Protein AF-A0A1Q3S5I4-F1 (afdb_monomer_lite)

Foldseek 3Di:
DDDDDDDDDDDDDDDDPDDPPVVVVVVVFDDQKDWDWADLDPQWIKIWIARQFFRWIWIATRVGDIDIPADPPDTHDGDPTRQKDWDWADDPDSKIKIWIARNVPRWIWIDIPPGHIDTPDDVVVVPD

Sequence (128 aa):
MLCCIFLFSCQSSDKKQEVNQDISKQAEMSEKYQMKVFQISNDEFNIICLNKFTGDVFVRNNNGSWYNAQDATQGLKEYKYPVYSFEIIKGADAKFQIVLLNSKNGNVYVRSYSSAWYEASGIRALEE

pLDDT: mean 72.38, std 20.31, range [33.38, 94.75]

Structure (mmCIF, N/CA/C/O backbone):
data_AF-A0A1Q3S5I4-F1
#
_entry.id   AF-A0A1Q3S5I4-F1
#
loop_
_atom_site.group_PDB
_atom_site.id
_atom_site.type_symbol
_atom_site.label_atom_id
_atom_site.label_alt_id
_atom_site.label_comp_id
_atom_site.label_asym_id
_atom_site.label_entity_id
_atom_site.label_seq_id
_atom_site.pdbx_PDB_ins_code
_atom_site.Cartn_x
_atom_site.Cartn_y
_atom_site.Cartn_z
_atom_site.occupancy
_atom_site.B_iso_or_equiv
_atom_site.auth_seq_id
_atom_site.auth_comp_id
_atom_site.auth_asym_id
_atom_site.auth_atom_id
_atom_site.pdbx_PDB_model_num
ATOM 1 N N . MET A 1 1 ? 63.622 -12.239 45.971 1.00 38.97 1 MET A N 1
ATOM 2 C CA . MET A 1 1 ? 63.389 -13.432 45.132 1.00 38.97 1 MET A CA 1
ATOM 3 C C . MET A 1 1 ? 61.912 -13.783 45.219 1.00 38.97 1 MET A C 1
ATOM 5 O O . MET A 1 1 ? 61.392 -13.789 46.323 1.00 38.97 1 MET A O 1
ATOM 9 N N . LEU A 1 2 ? 61.312 -14.054 44.054 1.00 36.56 2 LEU A N 1
ATOM 10 C CA . LEU A 1 2 ? 59.968 -14.591 43.781 1.00 36.56 2 LEU A CA 1
ATOM 11 C C . LEU A 1 2 ? 58.736 -13.657 43.851 1.00 36.56 2 LEU A C 1
ATOM 13 O O . LEU A 1 2 ? 58.138 -13.432 44.897 1.00 36.56 2 LEU A O 1
ATOM 17 N N . CYS A 1 3 ? 58.335 -13.197 42.658 1.00 40.91 3 CYS A N 1
ATOM 18 C CA . CYS A 1 3 ? 56.969 -12.833 42.270 1.00 40.91 3 CYS A CA 1
ATOM 19 C C . CYS A 1 3 ? 56.018 -14.039 42.343 1.00 40.91 3 CYS A C 1
ATOM 21 O O . CYS A 1 3 ? 56.449 -15.142 42.018 1.00 40.91 3 CYS A O 1
ATOM 23 N N . CYS A 1 4 ? 54.722 -13.797 42.582 1.00 42.91 4 CYS A N 1
ATOM 24 C CA . CYS A 1 4 ? 53.617 -14.425 41.839 1.00 42.91 4 CYS A CA 1
ATOM 25 C C . CYS A 1 4 ? 52.340 -13.569 41.938 1.00 42.91 4 CYS A C 1
ATOM 27 O O . CYS A 1 4 ? 51.857 -13.255 43.021 1.00 42.91 4 CYS A O 1
ATOM 29 N N . ILE A 1 5 ? 51.834 -13.197 40.763 1.00 48.16 5 ILE A N 1
ATOM 30 C CA . ILE A 1 5 ? 50.556 -12.539 40.479 1.00 48.16 5 ILE A CA 1
ATOM 31 C C . ILE A 1 5 ? 49.455 -13.609 40.518 1.00 48.16 5 ILE A C 1
ATOM 33 O O . ILE A 1 5 ? 49.632 -14.659 39.907 1.00 48.16 5 ILE A O 1
ATOM 37 N N . PHE A 1 6 ? 48.311 -13.327 41.149 1.00 44.97 6 PHE A N 1
ATOM 38 C CA . PHE A 1 6 ? 47.059 -14.050 40.892 1.00 44.97 6 PHE A CA 1
ATOM 39 C C . PHE A 1 6 ? 45.963 -13.061 40.473 1.00 44.97 6 PHE A C 1
ATOM 41 O O . PHE A 1 6 ? 45.583 -12.166 41.225 1.00 44.97 6 PHE A O 1
ATOM 48 N N . LEU A 1 7 ? 45.512 -13.231 39.229 1.00 46.09 7 LEU A N 1
ATOM 49 C CA . LEU A 1 7 ? 44.310 -12.661 38.615 1.00 46.09 7 LEU A CA 1
ATOM 50 C C . LEU A 1 7 ? 43.147 -13.672 38.722 1.00 46.09 7 LEU A C 1
ATOM 52 O O . LEU A 1 7 ? 43.388 -14.833 39.044 1.00 46.09 7 LEU A O 1
ATOM 56 N N . PHE A 1 8 ? 41.948 -13.218 38.321 1.00 40.91 8 PHE A N 1
ATOM 57 C CA . PHE A 1 8 ? 40.641 -13.902 38.182 1.00 40.91 8 PHE A CA 1
ATOM 58 C C . PHE A 1 8 ? 39.744 -13.859 39.435 1.00 40.91 8 PHE A C 1
ATOM 60 O O . PHE A 1 8 ? 40.171 -14.223 40.517 1.00 40.91 8 PHE A O 1
ATOM 67 N N . SER A 1 9 ? 38.467 -13.465 39.386 1.00 36.94 9 SER A N 1
ATOM 68 C CA . SER A 1 9 ? 37.604 -12.985 38.300 1.00 36.94 9 SER A CA 1
ATOM 69 C C . SER A 1 9 ? 36.408 -12.248 38.925 1.00 36.94 9 SER A C 1
ATOM 71 O O . SER A 1 9 ? 35.867 -12.696 39.935 1.00 36.94 9 SER A O 1
ATOM 73 N N . CYS A 1 10 ? 35.976 -11.139 38.319 1.00 42.75 10 CYS A N 1
ATOM 74 C CA . CYS A 1 10 ? 34.653 -10.557 38.548 1.00 42.75 10 CYS A CA 1
ATOM 75 C C . CYS A 1 10 ? 33.597 -11.478 37.932 1.00 42.75 10 CYS A C 1
ATOM 77 O O . CYS A 1 10 ? 33.610 -11.670 36.719 1.00 42.75 10 CYS A O 1
ATOM 79 N N . GLN A 1 11 ? 32.645 -11.971 38.721 1.00 33.38 11 GLN A N 1
ATOM 80 C CA . GLN A 1 11 ? 31.337 -12.378 38.201 1.00 33.38 11 GLN A CA 1
ATOM 81 C C . GLN A 1 11 ? 30.303 -12.367 39.330 1.00 33.38 11 GLN A C 1
ATOM 83 O O . 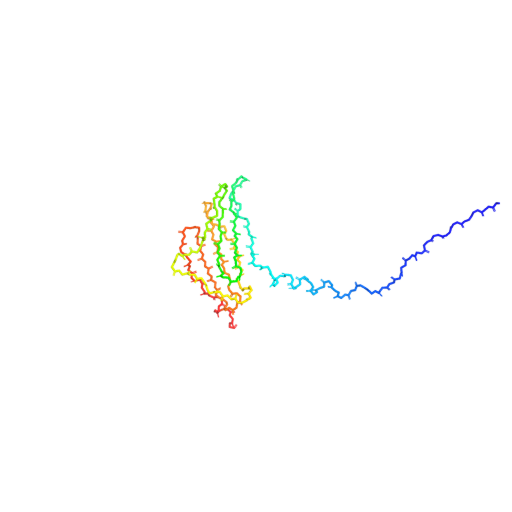GLN A 1 11 ? 29.937 -13.389 39.900 1.00 33.38 11 GLN A O 1
ATOM 88 N N . SER A 1 12 ? 29.843 -11.164 39.671 1.00 35.78 12 SER A N 1
ATOM 89 C CA . SER A 1 12 ? 28.588 -10.979 40.393 1.00 35.78 12 SER A CA 1
ATOM 90 C C . SER A 1 12 ? 27.459 -11.296 39.417 1.00 35.78 12 SER A C 1
ATOM 92 O O . SER A 1 12 ? 27.235 -10.552 38.458 1.00 35.78 12 SER A O 1
ATOM 94 N N . SER A 1 13 ? 26.814 -12.440 39.621 1.00 35.53 13 SER A N 1
ATOM 95 C CA . SER A 1 13 ? 25.639 -12.851 38.871 1.00 35.53 13 SER A CA 1
ATOM 96 C C . SER A 1 13 ? 24.409 -12.040 39.283 1.00 35.53 13 SER A C 1
ATOM 98 O O . SER A 1 13 ? 24.329 -11.478 40.375 1.00 35.53 13 SER A O 1
ATOM 100 N N . ASP A 1 14 ? 23.464 -12.026 38.346 1.00 44.03 14 ASP A N 1
ATOM 101 C CA . ASP A 1 14 ? 22.026 -11.872 38.545 1.00 44.03 14 ASP A CA 1
ATOM 102 C C . ASP A 1 14 ? 21.530 -10.519 39.044 1.00 44.03 14 ASP A C 1
ATOM 104 O O . ASP A 1 14 ? 21.416 -10.299 40.237 1.00 44.03 14 ASP A O 1
ATOM 108 N N . LYS A 1 15 ? 21.173 -9.640 38.092 1.00 40.84 15 LYS A N 1
ATOM 109 C CA . LYS A 1 15 ? 19.877 -8.920 37.991 1.00 40.84 15 LYS A CA 1
ATOM 110 C C . LYS A 1 15 ? 19.844 -8.074 36.702 1.00 40.84 15 LYS A C 1
ATOM 112 O O . LYS A 1 15 ? 19.903 -6.850 36.760 1.00 40.84 15 LYS A O 1
ATOM 117 N N . LYS A 1 16 ? 19.766 -8.697 35.520 1.00 41.47 16 LYS A N 1
ATOM 118 C CA . LYS A 1 16 ? 19.407 -8.007 34.256 1.00 41.47 16 LYS A CA 1
ATOM 119 C C . LYS A 1 16 ? 18.684 -8.956 33.298 1.00 41.47 16 LYS A C 1
ATOM 121 O O . LYS A 1 16 ? 19.175 -9.265 32.220 1.00 41.47 16 LYS A O 1
ATOM 126 N N . GLN A 1 17 ? 17.506 -9.417 33.689 1.00 40.38 17 GLN A N 1
ATOM 127 C CA . GLN A 1 17 ? 16.621 -10.165 32.800 1.00 40.38 17 GLN A CA 1
ATOM 128 C C . GLN A 1 17 ? 15.185 -9.861 33.214 1.00 40.38 17 GLN A C 1
ATOM 130 O O . GLN A 1 17 ? 14.664 -10.523 34.090 1.00 40.38 17 GLN A O 1
ATOM 135 N N . GLU A 1 18 ? 14.611 -8.788 32.660 1.00 39.25 18 GLU A N 1
ATOM 136 C CA . GLU A 1 18 ? 13.144 -8.619 32.542 1.00 39.25 18 GLU A CA 1
ATOM 137 C C . GLU A 1 18 ? 12.729 -7.366 31.749 1.00 39.25 18 GLU A C 1
ATOM 139 O O . GLU A 1 18 ? 11.601 -7.281 31.289 1.00 39.25 18 GLU A O 1
ATOM 144 N N . VAL A 1 19 ? 13.630 -6.413 31.482 1.00 42.97 19 VAL A N 1
ATOM 145 C CA . VAL A 1 19 ? 13.234 -5.135 30.845 1.00 42.97 19 VAL A CA 1
ATOM 146 C C . VAL A 1 19 ? 13.251 -5.159 29.302 1.00 42.97 19 VAL A C 1
ATOM 148 O O . VAL A 1 19 ? 12.656 -4.299 28.665 1.00 42.97 19 VAL A O 1
ATOM 151 N N . ASN A 1 20 ? 13.885 -6.145 28.655 1.00 41.66 20 ASN A N 1
ATOM 152 C CA . ASN A 1 20 ? 14.097 -6.104 27.193 1.00 41.66 20 ASN A CA 1
ATOM 153 C C . ASN A 1 20 ? 12.991 -6.745 26.333 1.00 41.66 20 ASN A C 1
ATOM 155 O O . ASN A 1 20 ? 12.928 -6.472 25.134 1.00 41.66 20 ASN A O 1
ATOM 159 N N . GLN A 1 21 ? 12.114 -7.581 26.896 1.00 43.31 21 GLN A N 1
ATOM 160 C CA . GLN A 1 21 ? 11.051 -8.225 26.108 1.00 43.31 21 GLN A CA 1
ATOM 161 C C . GLN A 1 21 ? 9.796 -7.360 25.940 1.00 43.31 21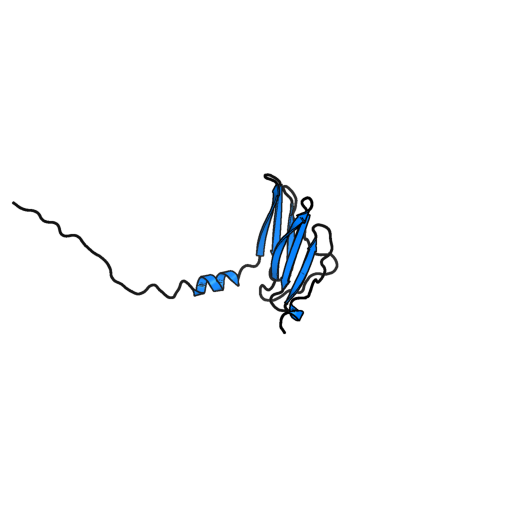 GLN A C 1
ATOM 163 O O . GLN A 1 21 ? 9.063 -7.555 24.974 1.00 43.31 21 GLN A O 1
ATOM 168 N N . ASP A 1 22 ? 9.570 -6.387 26.823 1.00 41.81 22 ASP A N 1
ATOM 169 C CA . ASP A 1 22 ? 8.365 -5.550 26.774 1.00 41.81 22 ASP A CA 1
ATOM 170 C C . ASP A 1 22 ? 8.517 -4.376 25.785 1.00 41.81 22 ASP A C 1
ATOM 172 O O . ASP A 1 22 ? 7.610 -4.055 25.021 1.00 41.81 22 ASP A O 1
ATOM 176 N N . ILE A 1 23 ? 9.724 -3.806 25.688 1.00 48.25 23 ILE A N 1
ATOM 177 C CA . ILE A 1 23 ? 10.022 -2.651 24.821 1.00 48.25 23 ILE A CA 1
ATOM 178 C C . ILE A 1 23 ? 9.917 -3.011 23.328 1.00 48.25 23 ILE A C 1
ATOM 180 O O . ILE A 1 23 ? 9.471 -2.198 22.519 1.00 48.25 23 ILE A O 1
ATOM 184 N N . SER A 1 24 ? 10.280 -4.242 22.952 1.00 45.44 24 SER A N 1
ATOM 185 C CA . SER A 1 24 ? 10.217 -4.707 21.558 1.00 45.44 24 SER A CA 1
ATOM 186 C C . SER A 1 24 ? 8.782 -4.928 21.068 1.00 45.44 24 SER A C 1
ATOM 188 O O . SER A 1 24 ? 8.477 -4.587 19.929 1.00 45.44 24 SER A O 1
ATOM 190 N N . LYS A 1 25 ? 7.871 -5.394 21.935 1.00 43.66 25 LYS A N 1
ATOM 191 C CA . LYS A 1 25 ? 6.437 -5.498 21.608 1.00 43.66 25 LYS A CA 1
ATOM 192 C C . LYS A 1 25 ? 5.727 -4.141 21.601 1.00 43.66 25 LYS A C 1
ATOM 194 O O . LYS A 1 25 ? 4.798 -3.942 20.822 1.00 43.66 25 LYS A O 1
ATOM 199 N N . GLN A 1 26 ? 6.165 -3.193 22.429 1.00 40.97 26 GLN A N 1
ATOM 200 C CA . GLN A 1 26 ? 5.576 -1.851 22.484 1.00 40.97 26 GLN A CA 1
ATOM 201 C C . GLN A 1 26 ? 5.990 -0.959 21.300 1.00 40.97 26 GLN A C 1
ATOM 203 O O . GLN A 1 26 ? 5.199 -0.123 20.860 1.00 40.97 26 GLN A O 1
ATOM 208 N N . ALA A 1 27 ? 7.189 -1.160 20.743 1.00 45.66 27 ALA A N 1
ATOM 209 C CA . ALA A 1 27 ? 7.670 -0.416 19.579 1.00 45.66 27 ALA A CA 1
ATOM 210 C C . ALA A 1 27 ? 6.841 -0.699 18.307 1.00 45.66 27 ALA A C 1
ATOM 212 O O . ALA A 1 27 ? 6.469 0.242 17.602 1.00 45.66 27 ALA A O 1
ATOM 213 N N . GLU A 1 28 ? 6.449 -1.955 18.057 1.00 49.00 28 GLU A N 1
ATOM 214 C CA . GLU A 1 28 ? 5.660 -2.334 16.868 1.00 49.00 28 GLU A CA 1
ATOM 215 C C . GLU A 1 28 ? 4.233 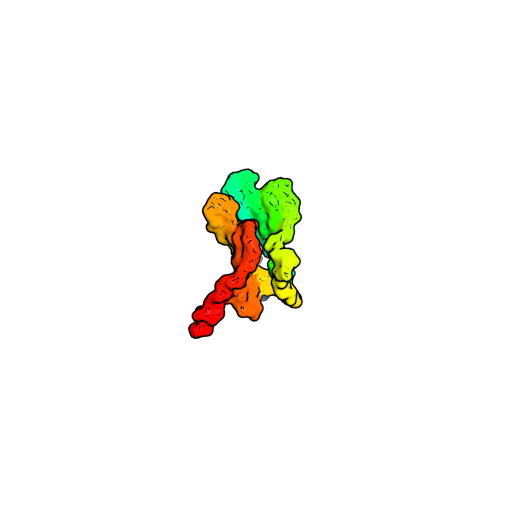-1.744 16.852 1.00 49.00 28 GLU A C 1
ATOM 217 O O . GLU A 1 28 ? 3.646 -1.522 15.784 1.00 49.00 28 GLU A O 1
ATOM 222 N N . MET A 1 29 ? 3.691 -1.400 18.026 1.00 50.00 29 MET A N 1
ATOM 223 C CA . MET A 1 29 ? 2.372 -0.775 18.179 1.00 50.00 29 MET A CA 1
ATOM 224 C C . MET A 1 29 ? 2.356 0.750 17.963 1.00 50.00 29 MET A C 1
ATOM 226 O O . MET A 1 29 ? 1.280 1.349 18.010 1.00 50.00 29 MET A O 1
ATOM 230 N N . SER A 1 30 ? 3.504 1.395 17.719 1.00 64.06 30 SER A N 1
ATOM 231 C CA . SER A 1 30 ? 3.621 2.862 17.813 1.00 64.06 30 SER A CA 1
ATOM 232 C C . SER A 1 30 ? 3.869 3.601 16.496 1.00 64.06 30 SER A C 1
ATOM 234 O O . SER A 1 30 ? 3.573 4.793 16.394 1.00 64.06 30 SER A O 1
ATOM 236 N N . GLU A 1 31 ? 4.394 2.932 15.471 1.00 84.00 31 GLU A N 1
ATOM 237 C CA . GLU A 1 31 ? 4.812 3.651 14.269 1.00 84.00 31 GLU A CA 1
ATOM 238 C C . GLU A 1 31 ? 3.608 4.057 13.415 1.00 84.00 31 GLU A C 1
ATOM 240 O O . GLU A 1 31 ? 2.746 3.234 13.101 1.00 84.00 31 GLU A O 1
ATOM 245 N N . LYS A 1 32 ? 3.549 5.342 13.036 1.00 91.50 32 LYS A N 1
ATOM 246 C CA . LYS A 1 32 ? 2.508 5.896 12.153 1.00 91.50 32 LYS A CA 1
ATOM 247 C C . LYS A 1 32 ? 2.625 5.396 10.725 1.00 91.50 32 LYS A C 1
ATOM 249 O O . LYS A 1 32 ? 1.605 5.226 10.056 1.00 91.50 32 LYS A O 1
ATOM 254 N N . TYR A 1 33 ? 3.850 5.156 10.280 1.00 94.31 33 TYR A N 1
ATOM 255 C CA . TYR A 1 33 ? 4.134 4.811 8.902 1.00 94.31 33 TYR A CA 1
ATOM 256 C C . TYR A 1 33 ? 4.779 3.435 8.798 1.00 94.31 33 TYR A C 1
ATOM 258 O O . TYR A 1 33 ? 5.630 3.089 9.607 1.00 94.31 33 TYR A O 1
ATOM 266 N N . GLN A 1 34 ? 4.386 2.669 7.785 1.00 94.75 34 GLN A N 1
ATOM 267 C CA . GLN A 1 34 ? 5.120 1.493 7.322 1.00 94.75 34 GLN A CA 1
ATOM 268 C C . GLN A 1 34 ? 5.697 1.828 5.947 1.00 94.75 34 GLN A C 1
ATOM 270 O O . GLN A 1 34 ? 4.963 2.304 5.084 1.00 94.75 34 GLN A O 1
ATOM 275 N N . MET A 1 35 ? 6.983 1.568 5.716 1.00 94.69 35 MET A N 1
ATOM 276 C CA . MET A 1 35 ? 7.630 1.822 4.426 1.00 94.69 35 MET A CA 1
ATOM 277 C C . MET A 1 35 ? 8.190 0.531 3.834 1.00 94.69 35 MET A C 1
ATOM 279 O O . MET A 1 35 ? 8.772 -0.283 4.548 1.00 94.69 35 MET A O 1
ATOM 283 N N . LYS A 1 36 ? 8.056 0.369 2.515 1.00 93.12 36 LYS A N 1
ATOM 284 C CA . LYS A 1 36 ? 8.728 -0.676 1.736 1.00 93.12 36 LYS A CA 1
ATOM 285 C C . LYS A 1 36 ? 9.271 -0.101 0.435 1.00 93.12 36 LYS A C 1
ATOM 287 O O . LYS A 1 36 ? 8.694 0.820 -0.142 1.00 93.12 36 LYS A O 1
ATOM 292 N N . VAL A 1 37 ? 10.381 -0.670 -0.024 1.00 91.19 37 VAL A N 1
ATOM 293 C CA . VAL A 1 37 ? 10.985 -0.353 -1.319 1.00 91.19 37 VAL A CA 1
ATOM 294 C C . VAL A 1 37 ? 10.705 -1.510 -2.267 1.00 91.19 37 VAL A C 1
ATOM 296 O O . VAL A 1 37 ? 11.003 -2.659 -1.951 1.00 91.19 37 VAL A O 1
ATOM 299 N N . PHE A 1 38 ? 10.125 -1.205 -3.422 1.00 89.31 38 PHE A N 1
ATOM 300 C CA . PHE A 1 38 ? 9.935 -2.158 -4.506 1.00 89.31 38 PHE A CA 1
ATOM 301 C C . PHE A 1 38 ? 10.967 -1.884 -5.593 1.00 89.31 38 PHE A C 1
ATOM 303 O O . PHE A 1 38 ? 10.859 -0.898 -6.321 1.00 89.31 38 PHE A O 1
ATOM 310 N N . GLN A 1 39 ? 11.977 -2.744 -5.685 1.00 88.56 39 GLN A N 1
ATOM 311 C CA . GLN A 1 39 ? 13.017 -2.629 -6.698 1.00 88.56 39 GLN A CA 1
ATOM 312 C C . GLN A 1 39 ? 12.540 -3.230 -8.028 1.00 88.56 39 GLN A C 1
ATOM 314 O O . GLN A 1 39 ? 12.162 -4.402 -8.091 1.00 88.56 39 GLN A O 1
ATOM 319 N N . ILE A 1 40 ? 12.559 -2.417 -9.086 1.00 84.56 40 ILE A N 1
ATOM 320 C CA . ILE A 1 40 ? 12.214 -2.809 -10.458 1.00 84.56 40 ILE A CA 1
ATOM 321 C C . ILE A 1 40 ? 13.468 -3.333 -11.170 1.00 84.56 40 ILE A C 1
ATOM 323 O O . ILE A 1 40 ? 13.443 -4.423 -11.743 1.00 84.56 40 ILE A O 1
ATOM 327 N N . SER A 1 41 ? 14.568 -2.582 -11.084 1.00 86.88 41 SER A N 1
ATOM 328 C CA . SER A 1 41 ? 15.891 -2.920 -11.620 1.00 86.88 41 SER A CA 1
ATOM 329 C C . SER A 1 41 ? 16.998 -2.354 -10.714 1.00 86.88 41 SER A C 1
ATOM 331 O O . SER A 1 41 ? 16.704 -1.801 -9.654 1.00 86.88 41 SER A O 1
ATOM 333 N N . ASN A 1 42 ? 18.274 -2.499 -11.086 1.00 87.00 42 ASN A N 1
ATOM 334 C CA . ASN A 1 42 ? 19.399 -2.024 -10.264 1.00 87.00 42 ASN A CA 1
ATOM 335 C C . ASN A 1 42 ? 19.283 -0.535 -9.908 1.00 87.00 42 ASN A C 1
ATOM 337 O O . ASN A 1 42 ? 19.507 -0.173 -8.756 1.00 87.00 42 ASN A O 1
ATOM 341 N N . ASP A 1 43 ? 18.852 0.283 -10.868 1.00 87.06 43 ASP A N 1
ATOM 342 C CA . ASP A 1 43 ? 18.767 1.736 -10.718 1.00 87.06 43 ASP A CA 1
ATOM 343 C C . ASP A 1 43 ? 17.325 2.245 -10.665 1.00 87.06 43 ASP A C 1
ATOM 345 O O . ASP A 1 43 ? 17.108 3.448 -10.614 1.00 87.06 43 ASP A O 1
ATOM 349 N N . GLU A 1 44 ? 16.322 1.363 -10.677 1.00 86.31 44 GLU A N 1
ATOM 350 C CA . GLU A 1 44 ? 14.909 1.741 -10.717 1.00 86.31 44 GLU A CA 1
ATOM 351 C C . GLU A 1 44 ? 14.132 1.095 -9.573 1.00 86.31 44 GLU A C 1
ATOM 353 O O . GLU A 1 44 ? 14.123 -0.124 -9.401 1.00 86.31 44 GLU A O 1
ATOM 358 N N . PHE A 1 45 ? 13.442 1.920 -8.791 1.00 88.94 45 PHE A N 1
ATOM 359 C CA . PHE A 1 45 ? 12.662 1.477 -7.645 1.00 88.94 45 PHE A CA 1
ATOM 360 C C . PHE A 1 45 ? 11.488 2.416 -7.372 1.00 88.94 45 PHE A C 1
ATOM 362 O O . PHE A 1 45 ? 11.473 3.577 -7.789 1.00 88.94 45 PHE A O 1
ATOM 369 N N . ASN A 1 46 ? 10.528 1.908 -6.608 1.00 88.88 46 ASN A N 1
ATOM 370 C CA . ASN A 1 46 ? 9.466 2.689 -5.996 1.00 88.88 46 ASN A CA 1
ATOM 371 C C . ASN A 1 46 ? 9.612 2.649 -4.474 1.00 88.88 46 ASN A C 1
ATOM 373 O O . ASN A 1 46 ? 9.925 1.603 -3.902 1.00 88.88 46 ASN A O 1
ATOM 377 N N . ILE A 1 47 ? 9.335 3.770 -3.813 1.00 91.44 47 ILE A N 1
ATOM 378 C CA . ILE A 1 47 ? 9.129 3.822 -2.363 1.00 91.44 47 ILE A CA 1
ATOM 379 C C . ILE A 1 47 ? 7.627 3.867 -2.114 1.00 91.44 47 ILE A C 1
ATOM 381 O O . ILE A 1 47 ? 6.933 4.719 -2.668 1.00 91.44 47 ILE A O 1
ATOM 385 N N . ILE A 1 48 ? 7.136 2.955 -1.282 1.00 91.94 48 ILE A N 1
ATOM 386 C CA . ILE A 1 48 ? 5.734 2.862 -0.894 1.00 91.94 48 ILE A CA 1
ATOM 387 C C . ILE A 1 48 ? 5.658 3.098 0.615 1.00 91.94 48 ILE A C 1
ATOM 389 O O . ILE A 1 48 ? 6.333 2.416 1.388 1.00 91.94 48 ILE A O 1
ATOM 393 N N . CYS A 1 49 ? 4.846 4.066 1.032 1.00 93.88 49 CYS A N 1
ATOM 394 C CA . CYS A 1 49 ? 4.664 4.455 2.426 1.00 93.88 49 CYS A CA 1
ATOM 395 C C . CYS A 1 49 ? 3.179 4.404 2.800 1.00 93.88 49 CYS A C 1
ATOM 397 O O . CYS A 1 49 ? 2.365 5.085 2.186 1.00 93.88 49 CYS A O 1
ATOM 399 N N . LEU A 1 50 ? 2.826 3.611 3.806 1.00 93.81 50 LEU A N 1
ATOM 400 C CA . LEU A 1 50 ? 1.472 3.469 4.340 1.00 93.81 50 LEU A CA 1
ATOM 401 C C . LEU A 1 50 ? 1.323 4.287 5.623 1.00 93.81 50 LEU A C 1
ATOM 403 O O . LEU A 1 50 ? 2.106 4.099 6.549 1.00 93.81 50 LEU A O 1
ATOM 407 N N . ASN A 1 51 ? 0.267 5.091 5.737 1.00 94.12 51 ASN A N 1
ATOM 408 C CA . ASN A 1 51 ? -0.242 5.573 7.019 1.00 94.12 51 ASN A CA 1
ATOM 409 C C . ASN A 1 51 ? -1.112 4.487 7.677 1.00 94.12 51 ASN A C 1
ATOM 411 O O . ASN A 1 51 ? -2.234 4.215 7.246 1.00 94.12 51 ASN A O 1
ATOM 415 N N . LYS A 1 52 ? -0.613 3.892 8.763 1.00 94.56 52 LYS A N 1
ATOM 416 C CA . LYS A 1 52 ? -1.236 2.738 9.432 1.00 94.56 52 LYS A CA 1
ATOM 417 C C . LYS A 1 52 ? -2.566 3.067 10.133 1.00 94.56 52 LYS A C 1
ATOM 419 O O . LYS A 1 52 ? -3.269 2.149 10.553 1.00 94.56 52 LYS A O 1
ATOM 424 N N . PHE A 1 53 ? -2.916 4.348 10.268 1.00 93.06 53 PHE A N 1
ATOM 425 C CA . PHE A 1 53 ? -4.151 4.819 10.908 1.00 93.06 53 PHE A CA 1
ATOM 426 C C . PHE A 1 53 ? -5.282 5.045 9.903 1.00 93.06 53 PHE A C 1
ATOM 428 O O . PHE A 1 53 ? -6.432 4.728 10.199 1.00 93.06 53 PHE A O 1
ATOM 435 N N . THR A 1 54 ? -4.954 5.583 8.727 1.00 92.12 54 THR A N 1
ATOM 436 C CA . THR A 1 54 ? -5.936 5.974 7.702 1.00 92.12 54 THR A CA 1
ATOM 437 C C . THR A 1 54 ? -6.026 4.978 6.553 1.00 92.12 54 THR A C 1
ATOM 439 O O . THR A 1 54 ? -7.038 4.939 5.868 1.00 92.12 54 THR A O 1
ATOM 442 N N . GLY A 1 55 ? -4.992 4.159 6.340 1.00 90.25 55 GLY A N 1
ATOM 443 C CA . GLY A 1 55 ? -4.898 3.302 5.159 1.00 90.25 55 GLY A CA 1
ATOM 444 C C . GLY A 1 55 ? -4.430 4.059 3.912 1.00 90.25 55 GLY A C 1
ATOM 445 O O . GLY A 1 55 ? -4.444 3.498 2.818 1.00 90.25 55 GLY A O 1
ATOM 446 N N . ASP A 1 56 ? -4.018 5.324 4.046 1.00 90.69 56 ASP A N 1
ATOM 447 C CA . ASP A 1 56 ? -3.457 6.085 2.930 1.00 90.69 56 ASP A CA 1
ATOM 448 C C . ASP A 1 56 ? -2.108 5.510 2.526 1.00 90.69 56 ASP A C 1
ATOM 450 O O . ASP A 1 56 ? -1.231 5.297 3.366 1.00 90.69 56 ASP A O 1
ATOM 454 N N . VAL A 1 57 ? -1.927 5.310 1.226 1.00 90.75 57 VAL A N 1
ATOM 455 C CA . VAL A 1 57 ? -0.667 4.842 0.662 1.00 90.75 57 VAL A CA 1
ATOM 456 C C . VAL A 1 57 ? -0.094 5.944 -0.208 1.00 90.75 57 VAL A C 1
ATOM 458 O O . VAL A 1 57 ? -0.772 6.464 -1.082 1.00 90.75 57 VAL A O 1
ATOM 461 N N . PHE A 1 58 ? 1.165 6.287 0.007 1.00 90.38 58 PHE A N 1
ATOM 462 C CA . PHE A 1 58 ? 1.910 7.247 -0.789 1.00 90.38 58 PHE A CA 1
ATOM 463 C C . PHE A 1 58 ? 2.986 6.508 -1.564 1.00 90.38 58 PHE A C 1
ATOM 465 O O . PHE A 1 58 ? 3.709 5.683 -1.001 1.00 90.38 58 PHE A O 1
ATOM 472 N N . VAL A 1 59 ? 3.101 6.810 -2.850 1.00 89.06 59 VAL A N 1
ATOM 473 C CA . VAL A 1 59 ? 4.089 6.186 -3.724 1.00 89.06 59 VAL A CA 1
ATOM 474 C C . VAL A 1 59 ? 4.986 7.263 -4.308 1.00 89.06 59 VAL A C 1
ATOM 476 O O . VAL A 1 59 ? 4.531 8.340 -4.697 1.00 89.06 59 VAL A O 1
ATOM 479 N N . ARG A 1 60 ? 6.278 6.961 -4.364 1.00 88.38 60 ARG A N 1
ATOM 480 C CA . ARG A 1 60 ? 7.276 7.754 -5.069 1.00 88.38 60 ARG A CA 1
ATOM 481 C C . ARG A 1 60 ? 8.032 6.861 -6.036 1.00 88.38 60 ARG A C 1
ATOM 483 O O . ARG A 1 60 ? 8.704 5.924 -5.609 1.00 88.38 60 ARG A O 1
ATOM 490 N N . ASN A 1 61 ? 7.952 7.201 -7.316 1.00 84.38 61 ASN A N 1
ATOM 491 C CA . ASN A 1 61 ? 8.771 6.581 -8.352 1.00 84.38 61 ASN A CA 1
ATOM 492 C C . ASN A 1 61 ? 10.203 7.133 -8.288 1.00 84.38 61 ASN A C 1
ATOM 494 O O . ASN A 1 61 ? 10.427 8.223 -7.746 1.00 84.38 61 ASN A O 1
ATOM 498 N N . ASN A 1 62 ? 11.168 6.414 -8.861 1.00 78.31 62 ASN A N 1
ATOM 499 C CA . ASN A 1 62 ? 12.545 6.890 -8.955 1.00 78.31 62 ASN A CA 1
ATOM 500 C C . ASN A 1 62 ? 12.603 8.299 -9.587 1.00 78.31 62 ASN A C 1
ATOM 502 O O . ASN A 1 62 ? 12.010 8.537 -10.637 1.00 78.31 62 ASN A O 1
ATOM 506 N N . ASN A 1 63 ? 13.263 9.245 -8.910 1.00 74.31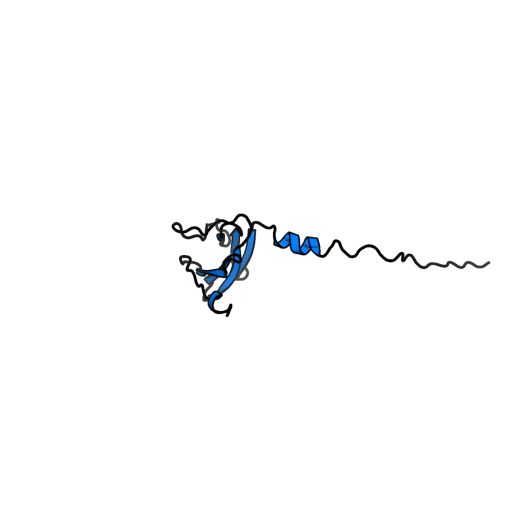 63 ASN A N 1
ATOM 507 C CA . ASN A 1 63 ? 13.330 10.677 -9.257 1.00 74.31 63 ASN A CA 1
ATOM 508 C C . ASN A 1 63 ? 11.983 11.429 -9.378 1.00 74.31 63 ASN A C 1
ATOM 510 O O . ASN A 1 63 ? 11.964 12.586 -9.791 1.00 74.31 63 ASN A O 1
ATOM 514 N N . GLY A 1 64 ? 10.866 10.817 -8.982 1.00 80.06 64 GLY A N 1
ATOM 515 C CA . GLY A 1 64 ? 9.536 11.420 -9.041 1.00 80.06 64 GLY A CA 1
ATOM 516 C C . GLY A 1 64 ? 9.124 12.167 -7.771 1.00 80.06 64 GLY A C 1
ATOM 517 O O . GLY A 1 64 ? 9.753 12.065 -6.707 1.00 80.06 64 GLY A O 1
ATOM 518 N N . SER A 1 65 ? 8.010 12.889 -7.889 1.00 85.94 65 SER A N 1
ATOM 519 C CA . SER A 1 65 ? 7.252 13.416 -6.753 1.00 85.94 65 SER A CA 1
ATOM 520 C C . SER A 1 65 ? 6.455 12.307 -6.070 1.00 85.94 65 SER A C 1
ATOM 522 O O . SER A 1 65 ? 6.107 11.295 -6.680 1.00 85.94 65 SER A O 1
ATOM 524 N N . TRP A 1 66 ? 6.141 12.518 -4.796 1.00 88.75 66 TRP A N 1
ATOM 525 C CA . TRP A 1 66 ? 5.170 11.692 -4.090 1.00 88.75 66 TRP A CA 1
ATOM 526 C C . TRP A 1 66 ? 3.770 11.907 -4.666 1.00 88.75 66 TRP A C 1
ATOM 528 O O . TRP A 1 66 ? 3.375 13.045 -4.921 1.00 88.75 66 TRP A O 1
ATOM 538 N N . TYR A 1 67 ? 3.005 10.828 -4.811 1.00 85.88 67 TYR A N 1
ATOM 539 C CA . TYR A 1 67 ? 1.571 10.888 -5.080 1.00 85.88 67 TYR A CA 1
ATOM 540 C C . TYR A 1 67 ? 0.800 10.013 -4.090 1.00 85.88 67 TYR A C 1
ATOM 542 O O . TYR A 1 67 ? 1.315 9.009 -3.591 1.00 85.88 67 TYR A O 1
ATOM 550 N N . ASN A 1 68 ? -0.439 10.410 -3.789 1.00 86.19 68 ASN A N 1
ATOM 551 C CA . ASN A 1 68 ? -1.349 9.584 -3.005 1.00 86.19 68 ASN A CA 1
ATOM 552 C C . ASN A 1 68 ? -1.938 8.498 -3.916 1.00 86.19 68 ASN A C 1
ATOM 554 O O . ASN A 1 68 ? -2.505 8.783 -4.968 1.00 86.19 68 ASN A O 1
ATOM 558 N N . ALA A 1 69 ? -1.763 7.252 -3.504 1.00 80.75 69 ALA A N 1
ATOM 559 C CA . ALA A 1 69 ? -2.237 6.045 -4.149 1.00 80.75 69 ALA A CA 1
ATOM 560 C C . ALA A 1 69 ? -3.636 5.619 -3.646 1.00 80.75 69 ALA A C 1
ATOM 562 O O . ALA A 1 69 ? -4.029 4.464 -3.814 1.00 80.75 69 ALA A O 1
ATOM 563 N N . GLN A 1 70 ? -4.390 6.520 -3.021 1.00 76.56 70 GLN A N 1
ATOM 564 C CA . GLN A 1 70 ? -5.822 6.365 -2.774 1.00 76.56 70 GLN A CA 1
ATOM 565 C C . GLN A 1 70 ? -6.655 6.715 -4.008 1.00 76.56 70 GLN A C 1
ATOM 567 O O . GLN A 1 70 ? -6.227 7.483 -4.872 1.00 76.56 70 GLN A O 1
ATOM 572 N N . ASP A 1 71 ? -7.857 6.145 -4.078 1.00 67.19 71 ASP A N 1
ATOM 573 C CA . ASP A 1 71 ? -8.863 6.594 -5.037 1.00 67.19 71 ASP A CA 1
ATOM 574 C C . ASP A 1 71 ? -9.440 7.936 -4.558 1.00 67.19 71 ASP A C 1
ATOM 576 O O . ASP A 1 71 ? -9.686 8.123 -3.366 1.00 67.19 71 ASP A O 1
ATOM 580 N N . ALA A 1 72 ? -9.670 8.883 -5.468 1.00 56.56 72 ALA A N 1
ATOM 581 C CA . ALA A 1 72 ? -10.132 10.231 -5.121 1.00 56.56 72 ALA A CA 1
ATOM 582 C C . ALA A 1 72 ? -11.534 10.242 -4.482 1.00 56.56 72 ALA A C 1
ATOM 584 O O . ALA A 1 72 ? -11.942 11.246 -3.899 1.00 56.56 72 ALA A O 1
ATOM 585 N N . THR A 1 73 ? -12.278 9.141 -4.608 1.00 57.81 73 THR A N 1
ATOM 586 C CA . THR A 1 73 ? -13.691 9.052 -4.219 1.00 57.81 73 THR A CA 1
ATOM 587 C C . THR A 1 73 ? -13.955 8.204 -2.974 1.00 57.81 73 THR A C 1
ATOM 589 O O . THR A 1 73 ? -15.033 8.326 -2.392 1.00 57.81 73 THR A O 1
ATOM 592 N N . GLN A 1 74 ? -13.001 7.383 -2.520 1.00 64.25 74 GLN A N 1
ATOM 593 C CA . GLN A 1 74 ? -13.187 6.492 -1.369 1.00 64.25 74 GLN A CA 1
ATOM 594 C C . GLN A 1 74 ? -11.905 6.361 -0.544 1.00 64.25 74 GLN A C 1
ATOM 596 O O . GLN A 1 74 ? -11.064 5.504 -0.798 1.00 64.25 74 GLN A O 1
ATOM 601 N N . GLY A 1 75 ? -11.786 7.199 0.487 1.00 73.69 75 GLY A N 1
ATOM 602 C CA . GLY A 1 75 ? -10.815 6.978 1.555 1.00 73.69 75 GLY A CA 1
ATOM 603 C C . GLY A 1 75 ? -11.220 5.789 2.429 1.00 73.69 75 GLY A C 1
ATOM 604 O O . GLY A 1 75 ? -12.408 5.531 2.646 1.00 73.69 75 GLY A O 1
ATOM 605 N N . LEU A 1 76 ? -10.228 5.069 2.954 1.00 86.31 76 LEU A N 1
ATOM 606 C CA . LEU A 1 76 ? -10.462 4.032 3.955 1.00 86.31 76 LEU A CA 1
ATOM 607 C C . LEU A 1 76 ? -10.780 4.660 5.321 1.00 86.31 76 LEU A C 1
ATOM 609 O O . LEU A 1 76 ? -10.518 5.833 5.587 1.00 86.31 76 LEU A O 1
ATOM 613 N N . LYS A 1 77 ? -11.381 3.869 6.213 1.00 89.00 77 LYS A N 1
ATOM 614 C CA . LYS A 1 77 ? -11.757 4.338 7.550 1.00 89.00 77 LYS A CA 1
ATOM 615 C C . LYS A 1 77 ? -10.517 4.664 8.383 1.00 89.00 77 LYS A C 1
ATOM 617 O O . LYS A 1 77 ? -9.655 3.806 8.550 1.00 89.00 77 LYS A O 1
ATOM 622 N N . GLU A 1 78 ? -10.493 5.842 8.995 1.00 92.50 78 GLU A N 1
ATOM 623 C CA . GLU A 1 78 ? -9.486 6.197 9.994 1.00 92.50 78 GLU A CA 1
ATOM 624 C C . GLU A 1 78 ? -9.768 5.532 11.354 1.00 92.50 78 GLU A C 1
ATOM 626 O O . GLU A 1 78 ? -10.916 5.412 11.802 1.00 92.50 78 GLU A O 1
ATOM 631 N N . TYR A 1 79 ? -8.702 5.109 12.033 1.00 92.38 79 TYR A N 1
ATOM 632 C CA . TYR A 1 79 ? -8.751 4.519 13.367 1.00 92.38 79 TYR A CA 1
ATOM 633 C C . TYR A 1 79 ? -7.859 5.268 14.354 1.00 92.38 79 TYR A C 1
ATOM 635 O O . TYR A 1 79 ? -6.868 5.874 13.981 1.00 92.38 79 TYR A O 1
ATOM 643 N N . LYS A 1 80 ? -8.188 5.169 15.649 1.00 91.69 80 LYS A N 1
ATOM 644 C CA . LYS A 1 80 ? -7.410 5.769 16.751 1.00 91.69 80 LYS A CA 1
ATOM 645 C C . LYS A 1 80 ? -6.053 5.086 16.992 1.00 91.69 80 LYS A C 1
ATOM 647 O O . LYS A 1 80 ? -5.186 5.661 17.638 1.00 91.69 80 LYS A O 1
ATOM 652 N N . TYR A 1 81 ? -5.894 3.857 16.513 1.00 91.69 81 TYR A N 1
ATOM 653 C CA . TYR A 1 81 ? -4.692 3.037 16.661 1.00 91.69 81 TYR A CA 1
ATOM 654 C C . TYR A 1 81 ? -4.261 2.546 15.276 1.00 91.69 81 TYR A C 1
ATOM 656 O O . TYR A 1 81 ? -5.121 2.451 14.394 1.00 91.69 81 TYR A O 1
ATOM 664 N N . PRO A 1 82 ? -2.974 2.222 15.067 1.00 93.38 82 PRO A N 1
ATOM 665 C CA . PRO A 1 82 ? -2.519 1.694 13.792 1.00 93.38 82 PRO A CA 1
ATOM 666 C C . PRO A 1 82 ? -3.109 0.295 13.576 1.00 93.38 82 PRO A C 1
ATOM 668 O O . PRO A 1 82 ? -2.818 -0.627 14.334 1.00 93.38 82 PRO A O 1
ATOM 671 N N . VAL A 1 83 ? -3.951 0.139 12.555 1.00 93.69 83 VAL A N 1
ATOM 672 C CA . VAL A 1 83 ? -4.617 -1.140 12.226 1.00 93.69 83 VAL A CA 1
ATOM 673 C C . VAL A 1 83 ? -4.329 -1.616 10.810 1.00 93.69 83 VAL A C 1
ATOM 675 O O . VAL A 1 83 ? -4.614 -2.764 10.483 1.00 93.69 83 VAL A O 1
ATOM 678 N N . TYR A 1 84 ? -3.788 -0.744 9.961 1.00 93.00 84 TYR A N 1
ATOM 679 C CA . TYR A 1 84 ? -3.416 -1.115 8.607 1.00 93.00 84 TYR A CA 1
ATOM 680 C C . TYR A 1 84 ? -1.961 -1.570 8.562 1.00 93.00 84 TYR A C 1
ATOM 682 O O . TYR A 1 84 ? -1.081 -0.947 9.158 1.00 93.00 84 TYR A O 1
ATOM 690 N N . SER A 1 85 ? -1.711 -2.631 7.810 1.00 94.06 85 SER A N 1
ATOM 691 C CA . SER A 1 85 ? -0.382 -3.052 7.371 1.00 94.06 85 SER A CA 1
ATOM 692 C C . SER A 1 85 ? -0.430 -3.403 5.890 1.00 94.06 85 SER A C 1
ATOM 694 O O . SER A 1 85 ? -1.512 -3.653 5.352 1.00 94.06 85 SER A O 1
ATOM 696 N N . PHE A 1 86 ? 0.721 -3.405 5.215 1.00 92.81 86 PHE A N 1
ATOM 697 C CA . PHE A 1 86 ? 0.769 -3.789 3.808 1.00 92.81 86 PHE A CA 1
ATOM 698 C C . PHE A 1 86 ? 1.913 -4.721 3.424 1.00 92.81 86 PHE A C 1
ATOM 700 O O . PHE A 1 86 ? 3.006 -4.716 4.002 1.00 92.81 86 PHE A O 1
ATOM 707 N N . GLU A 1 87 ? 1.649 -5.459 2.354 1.00 92.69 87 GLU A N 1
ATOM 708 C CA . GLU A 1 87 ? 2.615 -6.208 1.567 1.00 92.69 87 GLU A CA 1
ATOM 709 C C . GLU A 1 87 ? 2.621 -5.719 0.117 1.00 92.69 87 GLU A C 1
ATOM 711 O O . GLU A 1 87 ? 1.637 -5.163 -0.381 1.00 92.69 87 GLU A O 1
ATOM 716 N N . ILE A 1 88 ? 3.755 -5.921 -0.555 1.00 90.19 88 ILE A N 1
ATOM 717 C CA . ILE A 1 88 ? 3.897 -5.645 -1.985 1.00 90.19 88 ILE A CA 1
ATOM 718 C C . ILE A 1 88 ? 4.060 -6.977 -2.701 1.00 90.19 88 ILE A C 1
ATOM 720 O O . ILE A 1 88 ? 5.009 -7.716 -2.442 1.00 90.19 88 ILE A O 1
ATOM 724 N N . ILE A 1 89 ? 3.161 -7.254 -3.638 1.00 87.38 89 ILE A N 1
ATOM 725 C CA . ILE A 1 89 ? 3.257 -8.413 -4.518 1.00 87.38 89 ILE A CA 1
ATOM 726 C C . ILE A 1 89 ? 3.847 -7.952 -5.847 1.00 87.38 89 ILE A C 1
ATOM 728 O O . ILE A 1 89 ? 3.347 -7.019 -6.481 1.00 87.38 89 ILE A O 1
ATOM 732 N N . LYS A 1 90 ? 4.922 -8.615 -6.277 1.00 83.81 90 LYS A N 1
ATOM 733 C CA . LYS A 1 90 ? 5.533 -8.381 -7.586 1.00 83.81 90 LYS A CA 1
ATOM 734 C C . LYS A 1 90 ? 4.631 -8.949 -8.686 1.00 83.81 90 LYS A C 1
ATOM 736 O O . LYS A 1 90 ? 4.295 -10.128 -8.657 1.00 83.81 90 LYS A O 1
ATOM 741 N N . GLY A 1 91 ? 4.264 -8.110 -9.650 1.00 76.00 91 GLY A N 1
ATOM 742 C CA . GLY A 1 91 ? 3.585 -8.512 -10.880 1.00 76.00 91 GL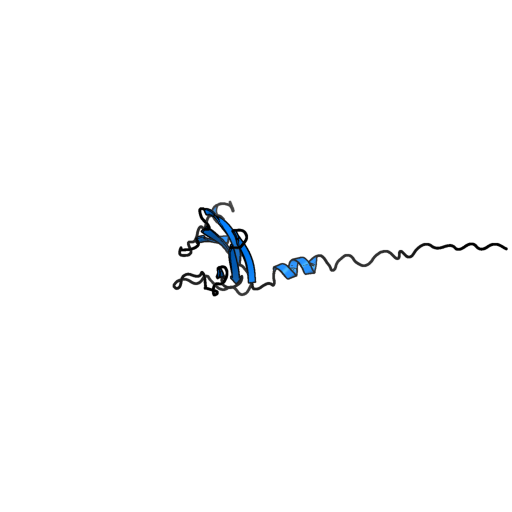Y A CA 1
ATOM 743 C C . GLY A 1 91 ? 4.555 -8.667 -12.056 1.00 76.00 91 GLY A C 1
ATOM 744 O O . GLY A 1 91 ? 5.768 -8.499 -11.914 1.00 76.00 91 GLY A O 1
ATOM 745 N N . ALA A 1 92 ? 4.011 -8.975 -13.234 1.00 75.62 92 ALA A N 1
ATOM 746 C CA . ALA A 1 92 ? 4.762 -8.959 -14.491 1.00 75.62 92 ALA A CA 1
ATOM 747 C C . ALA A 1 92 ? 5.110 -7.519 -14.926 1.00 75.62 92 ALA A C 1
ATOM 749 O O . ALA A 1 92 ? 4.387 -6.580 -14.592 1.00 75.62 92 ALA A O 1
ATOM 750 N N . ASP A 1 93 ? 6.191 -7.356 -15.693 1.00 67.75 93 ASP A N 1
ATOM 751 C CA . ASP A 1 93 ? 6.570 -6.109 -16.382 1.00 67.75 93 ASP A CA 1
ATOM 752 C C . ASP A 1 93 ? 6.588 -4.851 -15.494 1.00 67.75 93 ASP A C 1
ATOM 754 O O . ASP A 1 93 ? 5.839 -3.904 -15.726 1.00 67.75 93 ASP A O 1
ATOM 758 N N . ALA A 1 94 ? 7.426 -4.841 -14.449 1.00 66.50 94 ALA A N 1
ATOM 759 C CA . ALA A 1 94 ? 7.580 -3.722 -13.501 1.00 66.50 94 ALA A CA 1
ATOM 760 C C . ALA A 1 94 ? 6.311 -3.330 -12.712 1.00 66.50 94 ALA A C 1
ATOM 762 O O . ALA A 1 94 ? 6.324 -2.368 -11.941 1.00 66.50 94 ALA A O 1
ATOM 763 N N . LYS A 1 95 ? 5.219 -4.089 -12.845 1.00 77.31 95 LYS A N 1
ATOM 764 C CA . LYS A 1 95 ? 3.990 -3.861 -12.086 1.00 77.31 95 LYS A CA 1
ATOM 765 C C . LYS A 1 95 ? 4.128 -4.425 -10.680 1.00 77.31 95 LYS A C 1
ATOM 767 O O . LYS A 1 95 ? 4.785 -5.439 -10.445 1.00 77.31 95 LYS A O 1
ATOM 772 N N . PHE A 1 96 ? 3.434 -3.792 -9.748 1.00 84.00 96 PHE A N 1
ATOM 773 C CA . PHE A 1 96 ? 3.239 -4.312 -8.406 1.00 84.00 96 PHE A CA 1
ATOM 774 C C . PHE A 1 96 ? 1.778 -4.183 -7.996 1.00 84.00 96 PHE A C 1
ATOM 776 O O . PHE A 1 96 ? 1.013 -3.389 -8.557 1.00 84.00 96 PHE A O 1
ATOM 783 N N . GLN A 1 97 ? 1.410 -4.982 -7.005 1.00 87.00 97 GLN A N 1
ATOM 784 C CA . GLN A 1 97 ? 0.160 -4.855 -6.283 1.00 87.00 97 GLN A CA 1
ATOM 785 C C . GLN A 1 97 ? 0.461 -4.555 -4.821 1.00 87.00 97 GLN A C 1
ATOM 787 O O . GLN A 1 97 ? 1.430 -5.059 -4.254 1.00 87.00 97 GLN A O 1
ATOM 792 N N . ILE A 1 98 ? -0.375 -3.721 -4.224 1.00 88.94 98 ILE A N 1
ATOM 793 C CA . ILE A 1 98 ? -0.348 -3.398 -2.806 1.00 88.94 98 ILE A CA 1
ATOM 794 C C . ILE A 1 98 ? -1.499 -4.161 -2.170 1.00 88.94 98 ILE A C 1
ATOM 796 O O . ILE A 1 98 ? -2.646 -4.015 -2.595 1.00 88.94 98 ILE A O 1
ATOM 800 N N . VAL A 1 99 ? -1.184 -4.968 -1.164 1.00 90.38 99 VAL A N 1
ATOM 801 C CA . VAL A 1 99 ? -2.174 -5.684 -0.361 1.00 90.38 99 VAL A CA 1
ATOM 802 C C . VAL A 1 99 ? -2.188 -5.056 1.018 1.00 90.38 99 VAL A C 1
ATOM 804 O O . VAL A 1 99 ? -1.193 -5.129 1.732 1.00 90.38 99 VAL A O 1
ATOM 807 N N . LEU A 1 100 ? -3.302 -4.427 1.377 1.00 90.75 100 LEU A N 1
ATOM 808 C CA . LEU A 1 100 ? -3.553 -3.865 2.697 1.00 90.75 100 LEU A CA 1
ATOM 809 C C . LEU A 1 100 ? -4.382 -4.840 3.523 1.00 90.75 100 LEU A C 1
ATOM 811 O O . LEU A 1 100 ? -5.446 -5.274 3.085 1.00 90.75 100 LEU A O 1
ATOM 815 N N . LEU A 1 101 ? -3.939 -5.108 4.745 1.00 91.69 101 LEU A N 1
ATOM 816 C CA . LEU A 1 101 ? -4.721 -5.805 5.758 1.00 91.69 101 LEU A CA 1
ATOM 817 C C . LEU A 1 101 ? -5.203 -4.794 6.797 1.00 91.69 101 LEU A C 1
ATOM 819 O O . LEU A 1 101 ? -4.405 -4.037 7.347 1.00 91.69 101 LEU A O 1
ATOM 823 N N . ASN A 1 102 ? -6.499 -4.811 7.098 1.00 91.81 102 ASN A N 1
ATOM 824 C CA . ASN A 1 102 ? -7.056 -4.162 8.276 1.00 91.81 102 ASN A CA 1
ATOM 825 C C . ASN A 1 102 ? -7.175 -5.197 9.401 1.00 91.81 102 ASN A C 1
ATOM 827 O O . ASN A 1 102 ? -8.106 -6.003 9.433 1.00 91.81 102 ASN A O 1
ATOM 831 N N . SER A 1 103 ? -6.238 -5.154 10.347 1.00 90.56 103 SER A N 1
ATOM 832 C CA . SER A 1 103 ? -6.166 -6.115 11.452 1.00 90.56 103 SER A CA 1
ATOM 833 C C . SER A 1 103 ? -7.342 -6.023 12.426 1.00 90.56 103 SER A C 1
ATOM 835 O O . SER A 1 103 ? -7.573 -6.950 13.195 1.00 90.56 103 SER A O 1
ATOM 837 N N . LYS A 1 104 ? -8.112 -4.926 12.403 1.00 89.56 104 LYS A N 1
ATOM 838 C CA . LYS A 1 104 ? -9.257 -4.740 13.299 1.00 89.56 104 LYS A CA 1
ATOM 839 C C . LYS A 1 104 ? -10.519 -5.458 12.827 1.00 89.56 104 LYS A C 1
ATOM 841 O O . LYS A 1 104 ? -11.346 -5.805 13.665 1.00 89.56 104 LYS A O 1
ATOM 846 N N . ASN A 1 105 ? -10.728 -5.606 11.520 1.00 86.94 105 ASN A N 1
ATOM 847 C CA . ASN A 1 105 ? -11.952 -6.215 10.984 1.00 86.94 105 ASN A CA 1
ATOM 848 C C . ASN A 1 105 ? -11.718 -7.387 10.018 1.00 86.94 105 ASN A C 1
ATOM 850 O O . ASN A 1 105 ? -12.707 -7.977 9.570 1.00 86.94 105 ASN A O 1
ATOM 854 N N . GLY A 1 106 ? -10.455 -7.706 9.718 1.00 84.69 106 GLY A N 1
ATOM 855 C CA . GLY A 1 106 ? -10.051 -8.791 8.823 1.00 84.69 106 GLY A CA 1
ATOM 856 C C . GLY A 1 106 ? -10.175 -8.457 7.335 1.00 84.69 106 GLY A C 1
ATOM 857 O O . GLY A 1 106 ? -9.959 -9.331 6.496 1.00 84.69 106 GLY A O 1
ATOM 858 N N . ASN A 1 107 ? -10.531 -7.219 6.976 1.00 86.62 107 ASN A N 1
ATOM 859 C CA . ASN A 1 107 ? -10.699 -6.848 5.574 1.00 86.62 107 ASN A CA 1
ATOM 860 C C . ASN A 1 107 ? -9.341 -6.756 4.874 1.00 86.62 107 ASN A C 1
ATOM 862 O O . ASN A 1 107 ? -8.390 -6.172 5.402 1.00 86.62 107 ASN A O 1
ATOM 866 N N . VAL A 1 108 ? -9.294 -7.278 3.649 1.00 87.94 108 VAL A N 1
ATOM 867 C CA . VAL A 1 108 ? -8.136 -7.190 2.760 1.00 87.94 108 VAL A CA 1
ATOM 868 C C . VAL A 1 108 ? -8.504 -6.322 1.565 1.00 87.94 108 VAL A C 1
ATOM 870 O O . VAL A 1 108 ? -9.501 -6.578 0.890 1.00 87.94 108 VAL A O 1
ATOM 873 N N . TYR A 1 109 ? -7.684 -5.314 1.292 1.00 86.62 109 TYR A N 1
ATOM 874 C CA . TYR A 1 109 ? -7.835 -4.427 0.144 1.00 86.62 109 TYR A CA 1
ATOM 875 C C . TYR A 1 109 ? -6.653 -4.633 -0.789 1.00 86.62 109 TYR A C 1
ATOM 877 O O . TYR A 1 109 ? -5.504 -4.658 -0.346 1.00 86.62 109 TYR A O 1
ATOM 885 N N . VAL A 1 110 ? -6.922 -4.775 -2.082 1.00 85.50 110 VAL A N 1
ATOM 886 C CA . VAL A 1 110 ? -5.883 -4.969 -3.093 1.00 85.50 110 VAL A CA 1
ATOM 887 C C . VAL A 1 110 ? -5.964 -3.845 -4.113 1.00 85.50 110 VAL A C 1
ATOM 889 O O . VAL A 1 110 ? -7.046 -3.446 -4.548 1.00 85.50 110 VAL A O 1
ATOM 892 N N . ARG A 1 111 ? -4.801 -3.323 -4.498 1.00 79.19 111 ARG A N 1
ATOM 893 C CA . ARG A 1 111 ? -4.662 -2.333 -5.567 1.00 79.19 111 ARG A CA 1
ATOM 894 C C . ARG A 1 111 ? -3.498 -2.697 -6.465 1.00 79.19 111 ARG A C 1
ATOM 896 O O . ARG A 1 111 ? -2.402 -2.957 -5.984 1.00 79.19 111 ARG A O 1
ATOM 903 N N . SER A 1 112 ? -3.720 -2.674 -7.773 1.00 75.06 112 SER A N 1
ATOM 904 C CA . SER A 1 112 ? -2.642 -2.748 -8.762 1.00 75.06 112 SER A CA 1
ATOM 905 C C . SER A 1 112 ? -2.092 -1.351 -9.050 1.00 75.06 112 SER A C 1
ATOM 907 O O . SER A 1 112 ? -2.806 -0.366 -8.882 1.00 75.06 112 SER A O 1
ATOM 909 N N . TYR A 1 113 ? -0.847 -1.273 -9.532 1.00 64.06 113 TYR A N 1
ATOM 910 C CA . TYR A 1 113 ? -0.120 -0.034 -9.865 1.00 64.06 113 TYR A CA 1
ATOM 911 C C . TYR A 1 113 ? -0.965 1.092 -10.500 1.00 64.06 113 TYR A C 1
ATOM 913 O O . TYR A 1 113 ? -0.747 2.262 -10.203 1.00 64.06 113 TYR A O 1
ATOM 921 N N . SER A 1 114 ? -1.946 0.753 -11.342 1.00 60.00 114 SER A N 1
ATOM 922 C CA . SER A 1 114 ? -2.788 1.709 -12.070 1.00 60.00 114 SER A CA 1
ATOM 923 C C . SER A 1 114 ? -4.300 1.505 -11.882 1.00 60.00 114 SER A C 1
ATOM 925 O O . SER A 1 114 ? -5.072 1.941 -12.733 1.00 60.00 114 SER A O 1
ATOM 927 N N . SER A 1 115 ? -4.749 0.801 -10.836 1.00 60.50 115 SER A N 1
ATOM 928 C CA . SER A 1 115 ? -6.177 0.498 -10.620 1.00 60.50 115 SER A CA 1
ATOM 929 C C . SER A 1 115 ? -6.758 1.219 -9.403 1.00 60.50 115 SER A C 1
ATOM 931 O O . SER A 1 115 ? -6.018 1.708 -8.557 1.00 60.50 115 SER A O 1
ATOM 933 N N . ALA A 1 116 ? -8.083 1.265 -9.275 1.00 62.28 116 ALA A N 1
ATOM 934 C CA . ALA A 1 116 ? -8.744 1.583 -8.006 1.00 62.28 116 ALA A CA 1
ATOM 935 C C . ALA A 1 116 ? -8.461 0.496 -6.946 1.00 6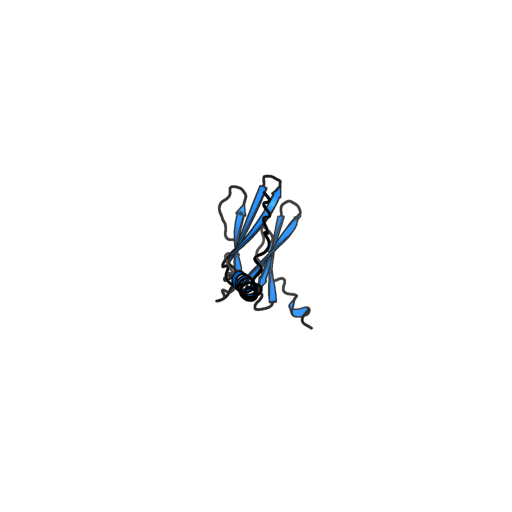2.28 116 ALA A C 1
ATOM 937 O O . ALA A 1 116 ? -8.014 -0.609 -7.290 1.00 62.28 116 ALA A O 1
ATOM 938 N N . TRP A 1 117 ? -8.706 0.809 -5.669 1.00 62.28 117 TRP A N 1
ATOM 939 C CA . TRP A 1 117 ? -8.779 -0.206 -4.612 1.00 62.28 117 TRP A CA 1
ATOM 940 C C . TRP A 1 117 ? -10.005 -1.093 -4.839 1.00 62.28 117 TRP A C 1
ATOM 942 O O . TRP A 1 117 ? -11.079 -0.593 -5.162 1.00 62.28 117 TRP A O 1
ATOM 952 N N . TYR A 1 118 ? -9.863 -2.399 -4.624 1.00 65.69 118 TYR A N 1
ATOM 953 C CA . TYR A 1 118 ? -11.004 -3.299 -4.477 1.00 65.69 118 TYR A CA 1
ATOM 954 C C . TYR A 1 118 ? -10.855 -4.132 -3.203 1.00 65.69 118 TYR A C 1
ATOM 956 O O . TYR A 1 118 ? -9.748 -4.514 -2.811 1.00 65.69 118 TYR A O 1
ATOM 964 N N . GLU A 1 119 ? -11.975 -4.381 -2.525 1.00 69.31 119 GLU A N 1
ATOM 965 C CA . GLU A 1 119 ? -12.016 -5.280 -1.375 1.00 69.31 119 GLU A CA 1
ATOM 966 C C . GLU A 1 119 ? -11.926 -6.721 -1.892 1.00 69.31 119 GLU A C 1
ATOM 968 O O . GLU A 1 119 ? -12.775 -7.173 -2.657 1.00 69.31 119 GLU A O 1
ATOM 973 N N . ALA A 1 120 ? -10.868 -7.431 -1.513 1.00 65.12 120 ALA A N 1
ATOM 974 C CA . ALA A 1 120 ? -10.637 -8.826 -1.885 1.00 65.12 120 ALA A CA 1
ATOM 975 C C . ALA A 1 120 ? -11.004 -9.770 -0.728 1.00 65.12 120 ALA A C 1
ATOM 977 O O . ALA A 1 120 ? -10.395 -10.827 -0.560 1.00 65.12 120 ALA A O 1
ATOM 978 N N . SER A 1 121 ? -11.923 -9.341 0.140 1.00 62.97 121 SER A N 1
ATOM 979 C CA . SER A 1 121 ? -12.210 -9.990 1.412 1.00 62.97 121 SER A CA 1
ATOM 980 C C . SER A 1 121 ? -12.640 -11.448 1.230 1.00 62.97 121 SER A C 1
ATOM 982 O O . SER A 1 121 ? -13.654 -11.761 0.614 1.00 62.97 121 SER A O 1
ATOM 984 N N . GLY A 1 122 ? -11.829 -12.338 1.809 1.00 51.22 122 GLY A N 1
ATOM 985 C CA . GLY A 1 122 ? -12.072 -13.780 1.897 1.00 51.22 122 GLY A CA 1
ATOM 986 C C . GLY A 1 122 ? -11.536 -14.433 3.179 1.00 51.22 122 GLY A C 1
ATOM 987 O O . GLY A 1 122 ? -11.881 -15.573 3.455 1.00 51.22 122 GLY A O 1
ATOM 988 N N . ILE A 1 123 ? -10.748 -13.733 4.013 1.00 49.25 123 ILE A N 1
ATOM 989 C CA . ILE A 1 123 ? -10.167 -14.322 5.241 1.00 49.25 123 ILE A CA 1
ATOM 990 C C . ILE A 1 123 ? -11.240 -14.655 6.286 1.00 49.25 123 ILE A C 1
ATOM 992 O O . ILE A 1 123 ? -11.103 -15.647 6.988 1.00 49.25 123 ILE A O 1
ATOM 996 N N . ARG A 1 124 ? -12.358 -13.916 6.331 1.00 51.78 124 ARG A N 1
ATOM 997 C CA . ARG A 1 124 ? -13.501 -14.278 7.191 1.00 51.78 124 ARG A CA 1
ATOM 998 C C . ARG A 1 124 ? -14.081 -15.664 6.888 1.00 51.78 124 ARG A C 1
ATOM 1000 O O . ARG A 1 124 ? -14.689 -16.247 7.770 1.00 51.78 124 ARG A O 1
ATOM 1007 N N . ALA A 1 125 ? -13.894 -16.190 5.674 1.00 45.78 125 ALA A N 1
ATOM 1008 C CA . ALA A 1 125 ? -14.307 -17.551 5.321 1.00 45.78 125 ALA A CA 1
ATOM 1009 C C . ALA A 1 125 ? -13.344 -18.636 5.848 1.00 45.78 125 ALA A C 1
ATOM 1011 O O . ALA A 1 125 ? -13.604 -19.816 5.658 1.00 45.78 125 ALA A O 1
ATOM 1012 N N . LEU A 1 126 ? -12.220 -18.249 6.463 1.00 49.12 126 LEU A N 1
ATOM 1013 C CA . LEU A 1 126 ? -11.197 -19.151 7.005 1.00 49.12 126 LEU A CA 1
ATOM 1014 C C . LEU A 1 126 ? -11.160 -19.154 8.544 1.00 49.12 126 LEU A C 1
ATOM 1016 O O . LEU A 1 126 ? -10.313 -19.832 9.117 1.00 49.12 126 LEU A O 1
ATOM 1020 N N . GLU A 1 127 ? -12.039 -18.395 9.207 1.00 52.97 127 GLU A N 1
ATOM 1021 C CA . GLU A 1 127 ? -12.199 -18.378 10.672 1.00 52.97 127 GLU A CA 1
ATOM 1022 C C . GLU A 1 127 ? -13.277 -19.379 11.163 1.00 52.97 127 GLU A C 1
ATOM 1024 O O . GLU A 1 127 ? -13.761 -19.237 12.286 1.00 52.97 127 GLU A O 1
ATOM 1029 N N . GLU A 1 128 ? -13.662 -20.366 10.332 1.00 44.12 128 GLU A N 1
ATOM 1030 C CA . GLU A 1 128 ? -14.531 -21.501 10.724 1.00 44.12 128 GLU A CA 1
ATOM 1031 C C . GLU A 1 128 ? -13.835 -22.493 11.670 1.00 44.12 128 GLU A C 1
ATOM 1033 O O . GLU A 1 128 ? -12.665 -22.863 11.411 1.00 44.12 128 GLU A O 1
#

Radius of gyration: 24.01 Å; chains: 1; bounding box: 78×35×62 Å

Secondary structure (DSSP, 8-state):
-----------------SSHHHHHHHHHTT-SEEEEEEESSSS-EEEEEEETTT--EEEEETTPPEEE-SBTTBPPPP-SS--EEEEEEE-STT-EEEEEEETTT--EEEEETTS--EE---GGGG--